Protein AF-S4PVG0-F1 (afdb_monomer_lite)

Organism: NCBI:txid116150

pLDDT: mean 74.53, std 17.68, range [38.84, 94.06]

Sequence (167 aa):
MAAPGSVHYGYYVISFQFVYVGSAPVRNVLIVFSLFSWIGSVVVLITSIILIIALRKEYEKRVVPWLYSFGVFISFRTIAFIFAAIVNDMIFAYNIFMCLCWIVFCVTGMYGWLLVYSLYLELSDLTKLEDLAHLRMGTMASLNASLAGSRPTTPHSTVSTMPASQI

Structure (mmCIF, N/CA/C/O backbone):
data_AF-S4PVG0-F1
#
_entry.id   AF-S4PVG0-F1
#
loop_
_atom_site.group_PDB
_atom_site.id
_atom_site.type_symbol
_atom_site.label_atom_id
_atom_site.label_alt_id
_atom_site.label_comp_id
_atom_site.label_asym_id
_atom_site.label_entity_id
_atom_site.label_seq_id
_atom_site.pdbx_PDB_ins_code
_atom_site.Cartn_x
_atom_site.Cartn_y
_atom_site.Cartn_z
_atom_site.occupancy
_atom_site.B_iso_or_equiv
_atom_site.auth_seq_id
_atom_site.auth_comp_id
_atom_site.auth_asym_id
_atom_site.auth_atom_id
_atom_site.pdbx_PDB_model_num
ATOM 1 N N . MET A 1 1 ? 23.792 3.021 -28.964 1.00 43.97 1 MET A N 1
ATOM 2 C CA . MET A 1 1 ? 23.521 4.174 -29.853 1.00 43.97 1 MET A CA 1
ATOM 3 C C . MET A 1 1 ? 22.252 3.864 -30.634 1.00 43.97 1 MET A C 1
ATOM 5 O O . MET A 1 1 ? 22.226 2.847 -31.315 1.00 43.97 1 MET A O 1
ATOM 9 N N . ALA A 1 2 ? 21.178 4.636 -30.443 1.00 42.62 2 ALA A N 1
ATOM 10 C CA . ALA A 1 2 ? 19.891 4.396 -31.102 1.00 42.62 2 ALA A CA 1
ATOM 11 C C . ALA A 1 2 ? 19.972 4.750 -32.598 1.00 42.62 2 ALA A C 1
ATOM 13 O O . ALA A 1 2 ? 20.517 5.794 -32.953 1.00 42.62 2 ALA A O 1
ATOM 14 N N . ALA A 1 3 ? 19.463 3.869 -33.464 1.00 41.53 3 ALA A N 1
ATOM 15 C CA . ALA A 1 3 ? 19.489 4.052 -34.913 1.00 41.53 3 ALA A CA 1
ATOM 16 C C . ALA A 1 3 ? 18.565 5.209 -35.364 1.00 41.53 3 ALA A C 1
ATOM 18 O O . ALA A 1 3 ? 17.509 5.425 -34.747 1.00 41.53 3 ALA A O 1
ATOM 19 N N . PRO A 1 4 ? 18.926 5.941 -36.438 1.00 42.78 4 PRO A N 1
ATOM 20 C CA . PRO A 1 4 ? 18.139 7.065 -36.933 1.00 42.78 4 PRO A CA 1
ATOM 21 C C . PRO A 1 4 ? 16.801 6.554 -37.484 1.00 42.78 4 PRO A C 1
ATOM 23 O O . PRO A 1 4 ? 16.781 5.615 -38.275 1.00 42.78 4 PRO A O 1
ATOM 26 N N . GLY A 1 5 ? 15.685 7.157 -37.060 1.00 50.25 5 GLY A N 1
ATOM 27 C CA . GLY A 1 5 ? 14.329 6.786 -37.499 1.00 50.25 5 GLY A CA 1
ATOM 28 C C . GLY A 1 5 ? 13.453 6.102 -36.442 1.00 50.25 5 GLY A C 1
ATOM 29 O O . GLY A 1 5 ? 12.292 5.807 -36.716 1.00 50.25 5 GLY A O 1
ATOM 30 N N . SER A 1 6 ? 13.954 5.875 -35.221 1.00 44.03 6 SER A N 1
ATOM 31 C CA . SER A 1 6 ? 13.114 5.376 -34.125 1.00 44.03 6 SER A CA 1
ATOM 32 C C . SER A 1 6 ? 12.245 6.497 -33.531 1.00 44.03 6 SER A C 1
ATOM 34 O O . SER A 1 6 ? 12.733 7.432 -32.894 1.00 44.03 6 SER A O 1
ATOM 36 N N . VAL A 1 7 ? 10.928 6.404 -33.740 1.00 47.41 7 VAL A N 1
ATOM 37 C CA . VAL A 1 7 ? 9.926 7.268 -33.098 1.00 47.41 7 VAL A CA 1
ATOM 38 C C . VAL A 1 7 ? 9.988 7.097 -31.578 1.00 47.41 7 VAL A C 1
ATOM 40 O O . VAL A 1 7 ? 9.614 6.059 -31.032 1.00 47.41 7 VAL A O 1
ATOM 43 N N . HIS A 1 8 ? 10.484 8.125 -30.890 1.00 44.75 8 HIS A N 1
ATOM 44 C CA . HIS A 1 8 ? 10.497 8.194 -29.433 1.00 44.75 8 HIS A CA 1
ATOM 45 C C . HIS A 1 8 ? 9.109 8.615 -28.942 1.00 44.75 8 HIS A C 1
ATOM 47 O O . HIS A 1 8 ? 8.746 9.788 -28.989 1.00 44.75 8 HIS A O 1
ATOM 53 N N . TYR A 1 9 ? 8.316 7.657 -28.467 1.00 44.78 9 TYR A N 1
ATOM 54 C CA . TYR A 1 9 ? 7.053 7.949 -27.789 1.00 44.78 9 TYR A CA 1
ATOM 55 C C . TYR A 1 9 ? 7.338 8.443 -26.362 1.00 44.78 9 TYR A C 1
ATOM 57 O O . TYR A 1 9 ? 7.459 7.652 -25.427 1.00 44.78 9 TYR A O 1
ATOM 65 N N . GLY A 1 10 ? 7.487 9.760 -26.204 1.00 45.09 10 GLY A N 1
ATOM 66 C CA . GLY A 1 10 ? 7.672 10.421 -24.912 1.00 45.09 10 GLY A CA 1
ATOM 67 C C . GLY A 1 10 ? 6.346 10.634 -24.184 1.00 45.09 10 GLY A C 1
ATOM 68 O O . GLY A 1 10 ? 5.748 11.701 -24.286 1.00 45.09 10 GLY A O 1
ATOM 69 N N . TYR A 1 11 ? 5.878 9.631 -23.440 1.00 46.72 11 TYR A N 1
ATOM 70 C CA . TYR A 1 11 ? 4.738 9.792 -22.532 1.00 46.72 11 TYR A CA 1
ATOM 71 C C . TYR A 1 11 ? 5.226 10.280 -21.162 1.00 46.72 11 TYR A C 1
ATOM 73 O O . TYR A 1 11 ? 5.537 9.486 -20.281 1.00 46.72 11 TYR A O 1
ATOM 81 N N . TYR A 1 12 ? 5.303 11.600 -20.983 1.00 46.00 12 TYR A N 1
ATOM 82 C CA . TYR A 1 12 ? 5.743 12.243 -19.738 1.00 46.00 12 TYR A CA 1
ATOM 83 C C . TYR A 1 12 ? 4.572 12.542 -18.793 1.00 46.00 12 TYR A C 1
ATOM 85 O O . TYR A 1 12 ? 4.277 13.701 -18.509 1.00 46.00 12 TYR A O 1
ATOM 93 N N . VAL A 1 13 ? 3.892 11.509 -18.285 1.00 44.34 13 VAL A N 1
ATOM 94 C CA . VAL A 1 13 ? 2.855 11.694 -17.253 1.00 44.34 13 VAL A CA 1
ATOM 95 C C . VAL A 1 13 ? 3.214 10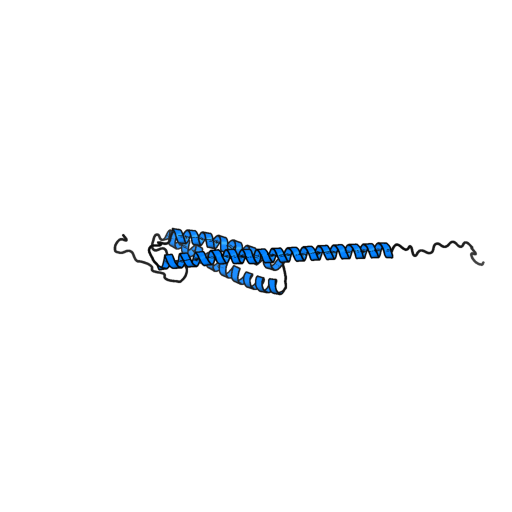.924 -15.978 1.00 44.34 13 VAL A C 1
ATOM 97 O O . VAL A 1 13 ? 2.933 9.740 -15.852 1.00 44.34 13 VAL A O 1
ATOM 100 N N . ILE A 1 14 ? 3.872 11.642 -15.056 1.00 47.31 14 ILE A N 1
ATOM 101 C CA . ILE A 1 14 ? 3.872 11.573 -13.570 1.00 47.31 14 ILE A CA 1
ATOM 102 C C . ILE A 1 14 ? 3.644 10.199 -12.891 1.00 47.31 14 ILE A C 1
ATOM 104 O O . ILE A 1 14 ? 3.007 10.104 -11.843 1.00 47.31 14 ILE A O 1
ATOM 108 N N . SER A 1 15 ? 4.177 9.103 -13.416 1.00 51.62 15 SER A N 1
ATOM 109 C CA . SER A 1 15 ? 4.246 7.849 -12.664 1.00 51.62 15 SER A CA 1
ATOM 110 C C . SER A 1 15 ? 5.502 7.109 -13.064 1.00 51.62 15 SER A C 1
ATOM 112 O O . SER A 1 15 ? 5.723 6.913 -14.243 1.00 51.62 15 SER A O 1
ATOM 114 N N . PHE A 1 16 ? 6.320 6.664 -12.112 1.00 51.72 16 PHE A N 1
ATOM 115 C CA . PHE A 1 16 ? 7.577 5.957 -12.412 1.00 51.72 16 PHE A CA 1
A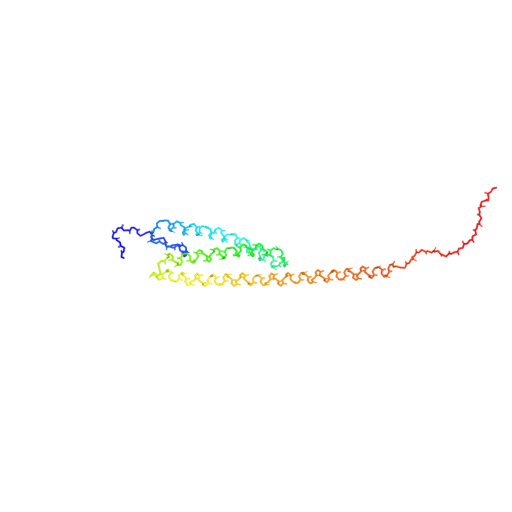TOM 116 C C . PHE A 1 16 ? 7.368 4.594 -13.090 1.00 51.72 16 PHE A C 1
ATOM 118 O O . PHE A 1 16 ? 8.287 4.030 -13.675 1.00 51.72 16 PHE A O 1
ATOM 125 N N . GLN A 1 17 ? 6.135 4.080 -13.045 1.00 51.44 17 GLN A N 1
ATOM 126 C CA . GLN A 1 17 ? 5.711 2.929 -13.846 1.00 51.44 17 GLN A CA 1
ATOM 127 C C . GLN A 1 17 ? 5.504 3.275 -15.330 1.00 51.44 17 GLN A C 1
ATOM 129 O O . GLN A 1 17 ? 5.372 2.381 -16.151 1.00 51.44 17 GLN A O 1
ATOM 134 N N . PHE A 1 18 ? 5.508 4.555 -15.688 1.00 53.28 18 PHE A N 1
ATOM 135 C CA . PHE A 1 18 ? 5.672 5.056 -17.044 1.00 53.28 18 PHE A CA 1
ATOM 136 C C . PHE A 1 18 ? 7.099 5.624 -17.106 1.00 53.28 18 PHE A C 1
ATOM 138 O O . PHE A 1 18 ? 7.391 6.661 -16.526 1.00 53.28 18 PHE A O 1
ATOM 145 N N . VAL A 1 19 ? 8.076 4.920 -17.676 1.00 54.28 19 VAL A N 1
ATOM 146 C CA . VAL A 1 19 ? 8.452 5.092 -19.086 1.00 54.28 19 VAL A CA 1
ATOM 147 C C . VAL A 1 19 ? 9.529 4.060 -19.442 1.00 54.28 19 VAL A C 1
ATOM 149 O O . VAL A 1 19 ? 10.620 4.103 -18.886 1.00 54.28 19 VAL A O 1
ATOM 152 N N . TYR A 1 20 ? 9.277 3.243 -20.471 1.00 55.50 20 TYR A N 1
ATOM 153 C CA . TYR A 1 20 ? 10.314 2.471 -21.167 1.00 55.50 20 TYR A CA 1
ATOM 154 C C . TYR A 1 20 ? 10.286 2.769 -22.675 1.00 55.50 20 TYR A C 1
ATOM 156 O O . TYR A 1 20 ? 9.301 2.479 -23.363 1.00 55.50 20 TYR A O 1
ATOM 164 N N . VAL A 1 21 ? 11.380 3.342 -23.191 1.00 53.09 21 VAL A N 1
ATOM 165 C CA . VAL A 1 21 ? 11.601 3.684 -24.613 1.00 53.09 21 VAL A CA 1
ATOM 166 C C . VAL A 1 21 ? 12.323 2.520 -25.305 1.00 53.09 21 VAL A C 1
ATOM 168 O O . VAL A 1 21 ? 13.419 2.654 -25.835 1.00 53.09 21 VAL A O 1
ATOM 171 N N . GLY A 1 22 ? 11.737 1.328 -25.225 1.00 61.25 22 GLY A N 1
ATOM 172 C CA . GLY A 1 22 ? 12.303 0.124 -25.831 1.00 61.25 22 GLY A CA 1
ATOM 173 C C . GLY A 1 22 ? 11.228 -0.791 -26.403 1.00 61.25 22 GLY A C 1
ATOM 174 O O . GLY A 1 22 ? 10.278 -0.335 -27.044 1.00 61.25 22 GLY A O 1
ATOM 175 N N . SER A 1 23 ? 11.376 -2.098 -26.193 1.00 70.50 23 SER A N 1
ATOM 176 C CA . SER A 1 23 ? 10.459 -3.117 -26.708 1.00 70.50 23 SER A CA 1
ATOM 177 C C . SER A 1 23 ? 9.000 -2.919 -26.240 1.00 70.50 23 SER A C 1
ATOM 179 O O . SER A 1 23 ? 8.700 -2.695 -25.065 1.00 70.50 23 SER A O 1
ATOM 181 N N . ALA A 1 24 ? 8.066 -3.035 -27.192 1.00 74.94 24 ALA A N 1
ATOM 182 C CA . ALA A 1 24 ? 6.622 -2.959 -26.961 1.00 74.94 24 ALA A CA 1
ATOM 183 C C . ALA A 1 24 ? 6.074 -3.901 -25.860 1.00 74.94 24 ALA A C 1
ATOM 185 O O . ALA A 1 24 ? 5.239 -3.436 -25.082 1.00 74.94 24 ALA A O 1
ATOM 186 N N . PRO A 1 25 ? 6.510 -5.176 -25.728 1.00 79.31 25 PRO A N 1
ATOM 187 C CA . PRO A 1 25 ? 5.981 -6.058 -24.684 1.00 79.31 25 PRO A CA 1
ATOM 188 C C . PRO A 1 25 ? 6.276 -5.549 -23.270 1.00 79.31 25 PRO A C 1
ATOM 190 O O . PRO A 1 25 ? 5.398 -5.577 -22.413 1.00 79.31 25 PRO A O 1
ATOM 193 N N . VAL A 1 26 ? 7.475 -5.018 -23.035 1.00 77.56 26 VAL A N 1
ATOM 194 C CA . VAL A 1 26 ? 7.885 -4.522 -21.717 1.00 77.56 26 VAL A CA 1
ATOM 195 C C . VAL A 1 26 ? 7.073 -3.286 -21.321 1.00 77.56 26 VAL A C 1
ATOM 197 O O . VAL A 1 26 ? 6.588 -3.190 -20.194 1.00 77.56 26 VAL A O 1
ATOM 200 N N . ARG A 1 27 ? 6.823 -2.384 -22.278 1.00 75.56 27 ARG A N 1
ATOM 201 C CA . ARG A 1 27 ? 5.949 -1.221 -22.073 1.00 75.56 27 ARG A CA 1
ATOM 202 C C . ARG A 1 27 ? 4.513 -1.623 -21.722 1.00 75.56 27 ARG A C 1
ATOM 204 O O . ARG A 1 27 ? 3.920 -1.022 -20.831 1.00 75.56 27 ARG A O 1
ATOM 211 N N . ASN A 1 28 ? 3.955 -2.638 -22.379 1.00 81.12 28 ASN A N 1
ATOM 212 C CA . ASN A 1 28 ? 2.596 -3.098 -22.084 1.00 81.12 28 ASN A CA 1
ATOM 213 C C . ASN A 1 28 ? 2.485 -3.682 -20.665 1.00 81.12 28 ASN A C 1
ATOM 215 O O . ASN A 1 28 ? 1.493 -3.438 -19.984 1.00 81.12 28 ASN A O 1
ATOM 219 N N . VAL A 1 29 ? 3.516 -4.386 -20.188 1.00 82.94 29 VAL A N 1
ATOM 220 C CA . VAL A 1 29 ? 3.568 -4.911 -18.812 1.00 82.94 29 VAL A CA 1
ATOM 221 C C . VAL A 1 29 ? 3.612 -3.779 -17.780 1.00 82.94 29 VAL A C 1
ATOM 223 O O . VAL A 1 29 ? 2.871 -3.810 -16.800 1.00 82.94 29 VAL A O 1
ATOM 226 N N . LEU A 1 30 ? 4.415 -2.742 -18.026 1.00 80.69 30 LEU A N 1
ATOM 227 C CA . LEU A 1 30 ? 4.478 -1.535 -17.192 1.00 80.69 30 LEU A CA 1
ATOM 228 C C . LEU A 1 30 ? 3.115 -0.822 -17.088 1.00 80.69 30 LEU A C 1
ATOM 230 O O . LEU A 1 30 ? 2.688 -0.447 -15.995 1.00 80.69 30 LEU A O 1
ATOM 234 N N . ILE A 1 31 ? 2.390 -0.703 -18.208 1.00 79.31 31 ILE A N 1
ATOM 235 C CA . ILE A 1 31 ? 1.033 -0.131 -18.236 1.00 79.31 31 ILE A CA 1
ATOM 236 C C . ILE A 1 31 ? 0.067 -0.979 -17.401 1.00 79.31 31 ILE A C 1
ATOM 238 O O . ILE A 1 31 ? -0.712 -0.437 -16.619 1.00 79.31 31 ILE A O 1
ATOM 242 N N . VAL A 1 32 ? 0.135 -2.307 -17.521 1.00 84.12 32 VAL A N 1
ATOM 243 C CA . VAL A 1 32 ? -0.703 -3.225 -16.736 1.00 84.12 32 VAL A CA 1
ATOM 244 C C . VAL A 1 32 ? -0.422 -3.082 -15.239 1.00 84.12 32 VAL A C 1
ATOM 246 O O . VAL A 1 32 ? -1.364 -2.952 -14.456 1.00 84.12 32 VAL A O 1
ATOM 249 N N . PHE A 1 33 ? 0.848 -3.020 -14.825 1.00 85.25 33 PHE A N 1
ATOM 250 C CA . PHE A 1 33 ? 1.196 -2.756 -13.426 1.00 85.25 33 PHE A CA 1
ATOM 251 C C . PHE A 1 33 ? 0.648 -1.415 -12.930 1.00 85.25 33 PHE A C 1
ATOM 253 O O . PHE A 1 33 ? 0.174 -1.333 -11.790 1.00 85.25 33 PHE A O 1
ATOM 260 N N . SER A 1 34 ? 0.638 -0.392 -13.788 1.00 82.69 34 SER A N 1
ATOM 261 C CA . SER A 1 34 ? 0.105 0.926 -13.443 1.00 82.69 34 SER A CA 1
ATOM 262 C C . SER A 1 34 ? -1.409 0.893 -13.245 1.00 82.69 34 SER A C 1
ATOM 264 O O . SER A 1 34 ? -1.907 1.432 -12.255 1.00 82.69 34 SER A O 1
ATOM 266 N N . LEU A 1 35 ? -2.135 0.181 -14.110 1.00 85.75 35 LEU A N 1
ATOM 267 C CA . LEU A 1 35 ? -3.580 -0.014 -13.979 1.00 85.75 35 LEU A CA 1
ATOM 268 C C . LEU A 1 35 ? -3.938 -0.751 -12.683 1.00 85.75 35 LEU A C 1
ATOM 270 O O . LEU A 1 35 ? -4.792 -0.287 -11.929 1.00 85.75 35 LEU A O 1
ATOM 274 N N . PHE A 1 36 ? -3.244 -1.847 -12.367 1.00 87.38 36 PHE A N 1
ATOM 275 C CA . PHE A 1 36 ? -3.454 -2.562 -11.104 1.00 87.38 36 PHE A CA 1
ATOM 276 C C . PHE A 1 36 ? -3.085 -1.712 -9.883 1.00 87.38 36 PHE A C 1
ATOM 278 O O . PHE A 1 36 ? -3.796 -1.737 -8.880 1.00 87.38 36 PHE A O 1
ATOM 285 N N . SER A 1 37 ? -2.021 -0.909 -9.973 1.00 87.25 37 SER A N 1
ATOM 286 C CA . SER A 1 37 ? -1.636 0.028 -8.910 1.00 87.25 37 SER A CA 1
ATOM 287 C C . SER A 1 37 ? -2.693 1.114 -8.688 1.00 87.25 37 SER A C 1
ATOM 289 O O . SER A 1 37 ? -2.906 1.541 -7.555 1.00 87.25 37 SER A O 1
ATOM 291 N N . TRP A 1 38 ? -3.360 1.567 -9.748 1.00 87.56 38 TRP A N 1
ATOM 292 C CA . TRP A 1 38 ? -4.443 2.543 -9.654 1.00 87.56 38 TRP A CA 1
ATOM 293 C C . TRP A 1 38 ? -5.708 1.933 -9.040 1.00 87.56 38 TRP A C 1
ATOM 295 O O . TRP A 1 38 ? -6.293 2.506 -8.128 1.00 87.56 38 TRP A O 1
ATOM 305 N N . ILE A 1 39 ? -6.097 0.727 -9.457 1.00 90.19 39 ILE A N 1
ATOM 306 C CA . ILE A 1 39 ? -7.239 0.022 -8.851 1.00 90.19 39 ILE A CA 1
ATOM 307 C C . ILE A 1 39 ? -6.964 -0.250 -7.365 1.00 90.19 39 ILE A C 1
ATOM 309 O O . ILE A 1 39 ? -7.806 0.019 -6.508 1.00 90.19 39 ILE A O 1
ATOM 313 N N . GLY A 1 40 ? -5.761 -0.730 -7.043 1.00 89.69 40 GLY A N 1
ATOM 314 C CA . GLY A 1 40 ? -5.342 -0.975 -5.667 1.00 89.69 40 GLY A CA 1
ATOM 315 C C . GLY A 1 40 ? -5.341 0.291 -4.806 1.00 89.69 40 GLY A C 1
ATOM 316 O O . GLY A 1 40 ? -5.731 0.226 -3.642 1.00 89.69 40 GLY A O 1
ATOM 317 N N . SER A 1 41 ? -4.986 1.454 -5.366 1.00 88.50 41 SER A N 1
ATOM 318 C CA . SER A 1 41 ? -5.007 2.713 -4.613 1.00 88.50 41 SER A CA 1
ATOM 319 C C . SER A 1 41 ? -6.428 3.168 -4.277 1.00 88.50 41 SER A C 1
ATOM 321 O O . SER A 1 41 ? -6.649 3.669 -3.177 1.00 88.50 41 SER A O 1
ATOM 323 N N . VAL A 1 42 ? -7.404 2.935 -5.162 1.00 92.44 42 VAL A N 1
ATOM 324 C CA . VAL A 1 42 ? -8.825 3.200 -4.878 1.00 92.44 42 VAL A CA 1
ATOM 325 C C . VAL A 1 42 ? -9.321 2.316 -3.733 1.00 92.44 42 VAL A C 1
ATOM 327 O O . VAL A 1 42 ? -9.963 2.814 -2.808 1.00 92.44 42 VAL A O 1
ATOM 330 N N . VAL A 1 43 ? -8.982 1.022 -3.745 1.00 93.12 43 VAL A N 1
ATOM 331 C CA . VAL A 1 43 ? -9.338 0.097 -2.655 1.00 93.12 43 VAL A CA 1
ATOM 332 C C . VAL A 1 43 ? -8.737 0.565 -1.329 1.00 93.12 43 VAL A C 1
ATOM 334 O O . VAL A 1 43 ? -9.454 0.669 -0.334 1.00 93.12 43 VAL A O 1
ATOM 337 N N . VAL A 1 44 ? -7.446 0.909 -1.325 1.00 93.38 44 VAL A N 1
ATOM 338 C CA . VAL A 1 44 ? -6.747 1.427 -0.142 1.00 93.38 44 VAL A CA 1
ATOM 339 C C . VAL A 1 44 ? -7.356 2.737 0.355 1.00 93.38 44 VAL A C 1
ATOM 341 O O . VAL A 1 44 ? -7.450 2.951 1.561 1.00 93.38 44 VAL A O 1
ATOM 344 N N . LEU A 1 45 ? -7.804 3.619 -0.538 1.00 93.19 45 LEU A N 1
ATOM 345 C CA . LEU A 1 45 ? -8.452 4.873 -0.158 1.00 93.19 45 LEU A CA 1
ATOM 346 C C . LEU A 1 45 ? -9.757 4.599 0.597 1.00 93.19 45 LEU A C 1
ATOM 348 O O . LEU A 1 45 ? -9.969 5.147 1.680 1.00 93.19 45 LEU A O 1
ATOM 352 N N . ILE A 1 46 ? -10.599 3.705 0.073 1.00 93.81 46 ILE A N 1
ATOM 353 C CA . ILE A 1 46 ? -11.864 3.324 0.715 1.00 93.81 46 ILE A CA 1
ATOM 354 C C . ILE A 1 46 ? -11.599 2.706 2.090 1.00 93.81 46 ILE A C 1
ATOM 356 O O . ILE A 1 46 ? -12.202 3.121 3.082 1.00 93.81 46 ILE A O 1
ATOM 360 N N . THR A 1 47 ? -10.669 1.751 2.183 1.00 92.25 47 THR A N 1
ATOM 361 C CA . THR A 1 47 ? -10.348 1.126 3.471 1.00 92.25 47 THR A CA 1
ATOM 362 C C . THR A 1 47 ? -9.710 2.117 4.442 1.00 92.25 47 THR A C 1
ATOM 364 O O . THR A 1 47 ? -9.907 1.979 5.646 1.00 92.25 47 THR A O 1
ATOM 367 N N . SER A 1 48 ? -9.003 3.147 3.962 1.00 90.75 48 SER A N 1
ATOM 368 C CA . SER A 1 48 ? -8.412 4.191 4.817 1.00 90.75 48 SER A CA 1
ATOM 369 C C . SER A 1 48 ? -9.480 5.071 5.468 1.00 90.75 48 SER A C 1
ATOM 371 O O . SER A 1 48 ? -9.353 5.436 6.634 1.00 90.75 48 SER A O 1
ATOM 373 N N . ILE A 1 49 ? -10.578 5.362 4.765 1.00 91.69 49 ILE A N 1
ATOM 374 C CA . ILE A 1 49 ? -11.728 6.061 5.361 1.00 91.69 49 ILE A CA 1
ATOM 375 C C . ILE A 1 49 ? -12.348 5.199 6.470 1.00 91.69 49 ILE A C 1
ATOM 377 O O . ILE A 1 49 ? -12.642 5.699 7.558 1.00 91.69 49 ILE A O 1
ATOM 381 N N . ILE A 1 50 ? -12.506 3.893 6.220 1.00 89.81 50 ILE A N 1
ATOM 382 C CA . ILE A 1 50 ? -13.019 2.942 7.219 1.00 89.81 50 ILE A CA 1
ATOM 383 C C . ILE A 1 50 ? -12.091 2.892 8.437 1.00 89.81 50 ILE A C 1
ATOM 385 O O . ILE A 1 50 ? -12.587 2.925 9.561 1.00 89.81 50 ILE A O 1
ATOM 389 N N . LEU A 1 51 ? -10.771 2.880 8.221 1.00 90.62 51 LEU A N 1
ATOM 390 C CA . LEU A 1 51 ? -9.761 2.898 9.276 1.00 90.62 51 LEU A CA 1
ATOM 391 C C . LEU A 1 51 ? -9.919 4.125 10.184 1.00 90.62 51 LEU A C 1
ATOM 393 O O . LEU A 1 51 ? -9.999 3.974 11.397 1.00 90.62 51 LEU A O 1
ATOM 397 N N . ILE A 1 52 ? -10.036 5.331 9.619 1.00 90.00 52 ILE A N 1
ATOM 398 C CA . ILE A 1 52 ? -10.194 6.570 10.406 1.00 90.00 52 ILE A CA 1
ATOM 399 C C . ILE A 1 52 ? -11.457 6.515 11.279 1.00 90.00 52 ILE A C 1
ATOM 401 O O . ILE A 1 52 ? -11.442 6.917 12.444 1.00 90.00 52 ILE A O 1
ATOM 405 N N . ILE A 1 53 ? -12.561 5.997 10.733 1.00 88.06 53 ILE A N 1
ATOM 406 C CA . ILE A 1 53 ? -13.814 5.830 11.481 1.00 88.06 53 ILE A CA 1
ATOM 407 C C . ILE A 1 53 ? -13.662 4.754 12.565 1.00 88.06 53 ILE A C 1
ATOM 409 O O . ILE A 1 53 ? -14.210 4.915 13.656 1.00 88.06 53 ILE A O 1
ATOM 413 N N . ALA A 1 54 ? -12.939 3.670 12.272 1.00 86.19 54 ALA A N 1
ATOM 414 C CA . ALA A 1 54 ? -12.679 2.580 13.204 1.00 86.19 54 ALA A CA 1
ATOM 415 C C . ALA A 1 54 ? -11.833 3.046 14.392 1.00 86.19 54 ALA A C 1
ATOM 417 O O . ALA A 1 54 ? -12.227 2.779 15.520 1.00 86.19 54 ALA A O 1
ATOM 418 N N . LEU A 1 55 ? -10.756 3.805 14.152 1.00 85.44 55 LEU A N 1
ATOM 419 C CA . LEU A 1 55 ? -9.927 4.377 15.219 1.00 85.44 55 LEU A CA 1
ATOM 420 C C . LEU A 1 55 ? -10.724 5.350 16.089 1.00 85.44 55 LEU A C 1
ATOM 422 O O . LEU A 1 55 ? -10.623 5.294 17.305 1.00 85.44 55 LEU A O 1
ATOM 426 N N . ARG A 1 56 ? -11.571 6.203 15.494 1.00 85.50 56 ARG A N 1
ATOM 427 C CA . ARG A 1 56 ? -12.402 7.148 16.264 1.00 85.50 56 ARG A CA 1
ATOM 428 C C . ARG A 1 56 ? -13.357 6.447 17.237 1.00 85.50 56 ARG A C 1
ATOM 430 O O . ARG A 1 56 ? -13.722 7.028 18.250 1.00 85.50 56 ARG A O 1
ATOM 437 N N . LYS A 1 57 ? -13.833 5.255 16.881 1.00 81.50 57 LYS A N 1
ATOM 438 C CA . LYS A 1 57 ? -14.812 4.491 17.667 1.00 81.50 57 LYS A CA 1
ATOM 439 C C . LYS A 1 57 ? -14.195 3.275 18.368 1.00 81.50 57 LYS A C 1
ATOM 441 O O . LYS A 1 57 ? -14.949 2.439 18.849 1.00 81.50 57 LYS A O 1
ATOM 446 N N . GLU A 1 58 ? -12.866 3.162 18.345 1.00 79.38 58 GLU A N 1
ATOM 447 C CA . GLU A 1 58 ? -12.080 2.075 18.948 1.00 79.38 58 GLU A CA 1
ATOM 448 C C . GLU A 1 58 ? -12.544 0.660 18.534 1.00 79.38 58 GLU A C 1
ATOM 450 O O . GLU A 1 58 ? -12.436 -0.312 19.276 1.00 79.38 58 GLU A O 1
ATOM 455 N N . TYR A 1 59 ? -13.055 0.507 17.305 1.00 80.00 59 TYR A N 1
ATOM 456 C CA . TYR A 1 59 ? -13.533 -0.786 16.803 1.00 80.00 59 TYR A CA 1
ATOM 457 C C . TYR A 1 59 ? -12.400 -1.623 16.196 1.00 80.00 59 TYR A C 1
ATOM 459 O O . TYR A 1 59 ? -12.161 -1.559 14.986 1.00 80.00 59 TYR A O 1
ATOM 467 N N . GLU A 1 60 ? -11.787 -2.487 17.009 1.00 78.62 60 GLU A N 1
ATOM 468 C CA . GLU A 1 60 ? -10.686 -3.394 16.630 1.00 78.62 60 GLU A CA 1
ATOM 469 C C . GLU A 1 60 ? -10.958 -4.149 15.313 1.00 78.62 60 GLU A C 1
ATOM 471 O O . GLU A 1 60 ? -10.195 -4.065 14.348 1.00 78.62 60 GLU A O 1
ATOM 476 N N . LYS A 1 61 ? -12.113 -4.821 15.206 1.00 80.69 61 LYS A N 1
ATOM 477 C CA . LYS A 1 61 ? -12.440 -5.681 14.050 1.00 80.69 61 LYS A CA 1
ATOM 478 C C . LYS A 1 61 ? -12.502 -4.936 12.713 1.00 80.69 61 LYS A C 1
ATOM 480 O O . LYS A 1 61 ? -12.359 -5.554 11.660 1.00 80.69 61 LYS A O 1
ATOM 485 N N . ARG A 1 62 ? -12.731 -3.617 12.724 1.00 83.75 62 ARG A N 1
ATOM 486 C CA . ARG A 1 62 ? -12.836 -2.804 11.499 1.00 83.75 62 ARG A CA 1
ATOM 487 C C . ARG A 1 62 ? -11.485 -2.301 10.984 1.00 83.75 62 ARG A C 1
ATOM 489 O O . ARG A 1 62 ? -11.442 -1.776 9.876 1.00 83.75 62 ARG A O 1
ATOM 496 N N . VAL A 1 63 ? -10.404 -2.499 11.738 1.00 87.44 63 VAL A N 1
ATOM 497 C CA . VAL A 1 63 ? -9.028 -2.170 11.324 1.00 87.44 63 VAL A CA 1
ATOM 498 C C . VAL A 1 63 ? -8.457 -3.242 10.383 1.00 87.44 63 VAL A C 1
ATOM 500 O O . VAL A 1 63 ? -7.723 -2.931 9.444 1.00 87.44 63 VAL A O 1
ATOM 503 N N . VAL A 1 64 ? -8.867 -4.500 10.566 1.00 88.19 64 VAL A N 1
ATOM 504 C CA . VAL A 1 64 ? -8.364 -5.678 9.835 1.00 88.19 64 VAL A CA 1
ATOM 505 C C . VAL A 1 64 ? -8.436 -5.551 8.299 1.00 88.19 64 VAL A C 1
ATOM 507 O O . VAL A 1 64 ? -7.435 -5.841 7.638 1.00 88.19 64 VAL A O 1
ATOM 510 N N . PRO A 1 65 ? -9.543 -5.081 7.681 1.00 89.44 65 PRO A N 1
ATOM 511 C CA . PRO A 1 65 ? -9.621 -4.951 6.222 1.00 89.44 65 PRO A CA 1
ATOM 512 C C . PRO A 1 65 ? -8.591 -3.975 5.642 1.00 89.44 65 PRO A C 1
ATOM 514 O O . PRO A 1 65 ? -8.065 -4.203 4.549 1.00 89.44 65 PRO A O 1
ATOM 517 N N . TRP A 1 66 ? -8.273 -2.896 6.365 1.00 93.00 66 TRP A N 1
ATOM 518 C CA . TRP A 1 66 ? -7.229 -1.960 5.949 1.00 93.00 66 TRP A CA 1
ATOM 519 C C . TRP A 1 66 ? -5.853 -2.619 6.001 1.00 93.00 66 TRP A C 1
ATOM 521 O O . TRP A 1 66 ? -5.078 -2.498 5.058 1.00 93.00 66 TRP A O 1
ATOM 531 N N . LEU A 1 67 ? -5.584 -3.390 7.054 1.00 91.50 67 LEU A N 1
ATOM 532 C CA . LEU A 1 67 ? -4.299 -4.047 7.257 1.00 91.50 67 LEU A CA 1
ATOM 533 C C . LEU A 1 67 ? -3.960 -5.028 6.122 1.00 91.50 67 LEU A C 1
ATOM 535 O O . LEU A 1 67 ? -2.860 -4.980 5.569 1.00 91.50 67 LEU A O 1
ATOM 539 N N . TYR A 1 68 ? -4.922 -5.869 5.727 1.00 91.56 68 TYR A N 1
ATOM 540 C CA . TYR A 1 68 ? -4.745 -6.797 4.608 1.00 91.56 68 TYR A CA 1
ATOM 541 C C . TYR A 1 68 ? -4.666 -6.078 3.260 1.00 91.56 68 TYR A C 1
ATOM 543 O O . TYR A 1 68 ? -3.778 -6.375 2.461 1.00 91.56 68 TYR A O 1
ATOM 551 N N . SER A 1 69 ? -5.564 -5.121 2.997 1.00 92.31 69 SER A N 1
ATOM 552 C CA . SER A 1 69 ? -5.577 -4.409 1.710 1.00 92.31 69 SER A CA 1
ATOM 553 C C . SER A 1 69 ? -4.309 -3.586 1.495 1.00 92.31 69 SER A C 1
ATOM 555 O O . SER A 1 69 ? -3.691 -3.691 0.436 1.00 92.31 69 SER A O 1
ATOM 557 N N . PHE A 1 70 ? -3.875 -2.825 2.502 1.00 92.25 70 PHE A N 1
ATOM 558 C CA . PHE A 1 70 ? -2.654 -2.029 2.429 1.00 92.25 70 PHE A CA 1
ATOM 559 C C . PHE A 1 70 ? -1.403 -2.910 2.378 1.00 9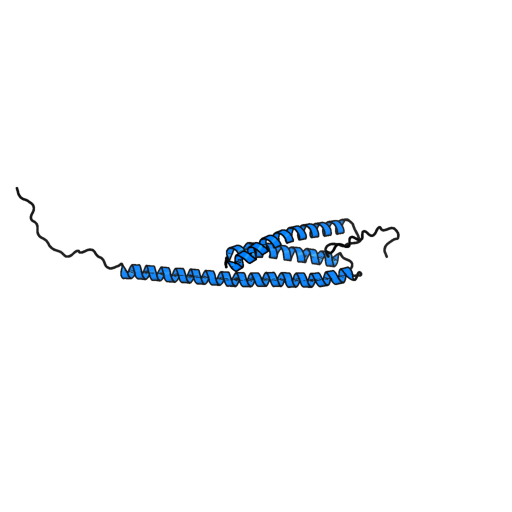2.25 70 PHE A C 1
ATOM 561 O O . PHE A 1 70 ? -0.493 -2.611 1.611 1.00 92.25 70 PHE A O 1
ATOM 568 N N . GLY A 1 71 ? -1.376 -4.020 3.125 1.00 91.38 71 GLY A N 1
ATOM 569 C CA . GLY A 1 71 ? -0.274 -4.987 3.105 1.00 91.38 71 GLY A CA 1
ATOM 570 C C . GLY A 1 71 ? -0.068 -5.615 1.722 1.00 91.38 71 GLY A C 1
ATOM 571 O O . GLY A 1 71 ? 1.025 -5.559 1.165 1.00 91.38 71 GLY A O 1
ATOM 572 N N . VAL A 1 72 ? -1.134 -6.139 1.110 1.00 93.31 72 VAL A N 1
ATOM 573 C CA . VAL A 1 72 ? -1.064 -6.694 -0.255 1.00 93.31 72 VAL A CA 1
ATOM 574 C C . VAL A 1 72 ? -0.694 -5.609 -1.267 1.00 93.31 72 VAL A C 1
ATOM 576 O O . VAL A 1 72 ? 0.135 -5.838 -2.150 1.00 93.31 72 VAL A O 1
ATOM 579 N N . PHE A 1 73 ? -1.269 -4.412 -1.124 1.00 93.25 73 PHE A N 1
ATOM 580 C CA . PHE A 1 73 ? -0.990 -3.291 -2.012 1.00 93.25 73 PHE A CA 1
ATOM 581 C C . PHE A 1 73 ? 0.477 -2.860 -1.959 1.00 93.25 73 PHE A C 1
ATOM 583 O O . PHE A 1 73 ? 1.095 -2.725 -3.014 1.00 93.25 73 PHE A O 1
ATOM 590 N N . ILE A 1 74 ? 1.055 -2.674 -0.766 1.00 92.25 74 ILE A N 1
ATOM 591 C CA . ILE A 1 74 ? 2.449 -2.244 -0.623 1.00 92.25 74 ILE A CA 1
ATOM 592 C C . ILE A 1 74 ? 3.414 -3.326 -1.118 1.00 92.25 74 ILE A C 1
ATOM 594 O O . ILE A 1 74 ? 4.371 -2.997 -1.811 1.00 92.25 74 ILE A O 1
ATOM 598 N N . SER A 1 75 ? 3.135 -4.615 -0.882 1.00 91.75 75 SER A N 1
ATOM 599 C CA . SER A 1 75 ? 3.946 -5.714 -1.425 1.00 91.75 75 SER A CA 1
ATOM 600 C C . SER A 1 75 ? 3.934 -5.739 -2.954 1.00 91.75 75 SER A C 1
ATOM 602 O O . SER A 1 75 ? 4.995 -5.766 -3.579 1.00 91.75 75 SER A O 1
ATOM 604 N N . PHE A 1 76 ? 2.748 -5.666 -3.570 1.00 91.50 76 PHE A N 1
ATOM 605 C CA . PHE A 1 76 ? 2.616 -5.567 -5.025 1.00 91.50 76 PHE A CA 1
ATOM 606 C C . PHE A 1 76 ? 3.344 -4.330 -5.568 1.00 91.50 76 PHE A C 1
ATOM 608 O O . PHE A 1 76 ? 4.070 -4.412 -6.560 1.00 91.50 76 PHE A O 1
ATOM 615 N N . ARG A 1 77 ? 3.203 -3.190 -4.883 1.00 88.31 77 ARG A N 1
ATOM 616 C CA . ARG A 1 77 ? 3.845 -1.930 -5.257 1.00 88.31 77 ARG A CA 1
ATOM 617 C C . ARG A 1 77 ? 5.364 -2.032 -5.251 1.00 88.31 77 ARG A C 1
ATOM 619 O O . ARG A 1 77 ? 5.989 -1.545 -6.187 1.00 88.31 77 ARG A O 1
ATOM 626 N N . THR A 1 78 ? 5.941 -2.671 -4.237 1.00 88.50 78 THR A N 1
ATOM 627 C CA . THR A 1 78 ? 7.388 -2.882 -4.124 1.00 88.50 78 THR A CA 1
ATOM 628 C C . THR A 1 78 ? 7.906 -3.761 -5.260 1.00 88.50 78 THR A C 1
ATOM 630 O O . THR A 1 78 ? 8.921 -3.433 -5.868 1.00 88.50 78 THR A O 1
ATOM 633 N N . ILE A 1 79 ? 7.184 -4.827 -5.620 1.00 90.38 79 ILE A N 1
ATOM 634 C CA . ILE A 1 79 ? 7.552 -5.696 -6.752 1.00 90.38 79 ILE A CA 1
ATOM 635 C C . ILE A 1 79 ? 7.504 -4.915 -8.073 1.00 90.38 79 ILE A C 1
ATOM 637 O O . ILE A 1 79 ? 8.464 -4.943 -8.844 1.00 90.38 79 ILE A O 1
ATOM 641 N N . ALA A 1 80 ? 6.417 -4.176 -8.319 1.00 87.19 80 ALA A N 1
ATOM 642 C CA . ALA A 1 80 ? 6.274 -3.345 -9.513 1.00 87.19 80 ALA A CA 1
ATOM 643 C C . ALA A 1 80 ? 7.352 -2.248 -9.585 1.00 87.19 80 ALA A C 1
ATOM 645 O O . ALA A 1 80 ? 7.860 -1.945 -10.663 1.00 87.19 80 ALA A O 1
ATOM 646 N N . PHE A 1 81 ? 7.731 -1.678 -8.438 1.00 86.94 81 PHE A N 1
ATOM 647 C CA . PHE A 1 81 ? 8.809 -0.701 -8.332 1.00 86.94 81 PHE A CA 1
ATOM 648 C C . PHE A 1 81 ? 10.175 -1.302 -8.684 1.00 86.94 81 PHE A C 1
ATOM 650 O O . PHE A 1 81 ? 10.886 -0.713 -9.492 1.00 86.94 81 PHE A O 1
ATOM 657 N N . ILE A 1 82 ? 10.522 -2.479 -8.147 1.00 87.38 82 ILE A N 1
ATOM 658 C CA . ILE A 1 82 ? 11.783 -3.170 -8.474 1.00 87.38 82 ILE A CA 1
ATOM 659 C C . ILE A 1 82 ? 11.851 -3.464 -9.974 1.00 87.38 82 ILE A C 1
ATOM 661 O O . ILE A 1 82 ? 12.862 -3.186 -10.616 1.00 87.38 82 ILE A O 1
ATOM 665 N N . PHE A 1 83 ? 10.762 -3.974 -10.553 1.00 85.94 83 PHE A N 1
ATOM 666 C CA . PHE A 1 83 ? 10.694 -4.236 -11.988 1.00 85.94 83 PHE A CA 1
ATOM 667 C C . PHE A 1 83 ? 10.894 -2.957 -12.815 1.00 85.94 83 PHE A C 1
ATOM 669 O O . PHE A 1 83 ? 11.709 -2.941 -13.736 1.00 85.94 83 PHE A O 1
ATOM 676 N N . ALA A 1 84 ? 10.210 -1.866 -12.457 1.00 81.38 84 ALA A N 1
ATOM 677 C CA . ALA A 1 84 ? 10.370 -0.577 -13.126 1.00 81.38 84 ALA A CA 1
ATOM 678 C C . ALA A 1 84 ? 11.793 -0.012 -12.973 1.00 81.38 84 ALA A C 1
ATOM 680 O O . ALA A 1 84 ? 12.331 0.539 -13.928 1.00 81.38 84 ALA A O 1
ATOM 681 N N . ALA A 1 85 ? 12.431 -0.186 -11.813 1.00 82.69 85 ALA A N 1
ATOM 682 C CA . ALA A 1 85 ? 13.800 0.264 -11.571 1.00 82.69 85 ALA A CA 1
ATOM 683 C C . ALA A 1 85 ? 14.840 -0.492 -12.418 1.00 82.69 85 ALA A C 1
ATOM 685 O O . ALA A 1 85 ? 15.834 0.103 -12.818 1.00 82.69 85 ALA A O 1
ATOM 686 N N . ILE A 1 86 ? 14.608 -1.777 -12.712 1.00 83.31 86 ILE A N 1
ATOM 687 C CA . ILE A 1 86 ? 15.489 -2.589 -13.572 1.00 83.31 86 ILE A CA 1
ATOM 688 C C . ILE A 1 86 ? 15.297 -2.239 -15.051 1.00 83.31 86 ILE A C 1
ATOM 690 O O . ILE A 1 86 ? 16.257 -2.179 -15.814 1.00 83.31 86 ILE A O 1
ATOM 694 N N . VAL A 1 87 ? 14.044 -2.068 -15.471 1.00 80.50 87 VAL A N 1
ATOM 695 C CA . VAL A 1 87 ? 13.685 -1.881 -16.880 1.00 80.50 87 VAL A CA 1
ATOM 696 C C . VAL A 1 87 ? 13.959 -0.456 -17.363 1.00 80.50 87 VAL A C 1
ATOM 698 O O . VAL A 1 87 ? 14.300 -0.259 -18.531 1.00 80.50 87 VAL A O 1
ATOM 701 N N . ASN A 1 88 ? 13.793 0.540 -16.494 1.00 75.81 88 ASN A N 1
ATOM 702 C CA . ASN A 1 88 ? 13.967 1.936 -16.869 1.00 75.81 88 ASN A CA 1
ATOM 703 C C . ASN A 1 88 ? 15.449 2.310 -16.911 1.00 75.81 88 ASN A C 1
ATOM 705 O O . ASN A 1 88 ? 16.210 2.040 -15.985 1.00 75.81 88 ASN A O 1
ATOM 709 N N . ASP A 1 89 ? 15.845 3.002 -17.977 1.00 72.94 89 ASP A N 1
ATOM 710 C CA . ASP A 1 89 ? 17.220 3.462 -18.137 1.00 72.94 89 ASP A CA 1
ATOM 711 C C . ASP A 1 89 ? 17.527 4.598 -17.147 1.00 72.94 89 ASP A C 1
ATOM 713 O O . ASP A 1 89 ? 16.910 5.670 -17.191 1.00 72.94 89 ASP A O 1
ATOM 717 N N . MET A 1 90 ? 18.482 4.370 -16.245 1.00 72.19 90 MET A N 1
ATOM 718 C CA . MET A 1 90 ? 18.906 5.350 -15.243 1.00 72.19 90 MET A CA 1
ATOM 719 C C . MET A 1 90 ? 19.843 6.425 -15.812 1.00 72.19 90 MET A C 1
ATOM 721 O O . MET A 1 90 ? 20.330 7.256 -15.057 1.00 72.19 90 MET A O 1
ATOM 725 N N . ILE A 1 91 ? 20.080 6.470 -17.126 1.00 74.38 91 ILE A N 1
ATOM 726 C CA . ILE A 1 91 ? 20.845 7.557 -17.755 1.00 74.38 91 ILE A CA 1
ATOM 727 C C . ILE A 1 91 ? 20.117 8.913 -17.679 1.00 74.38 91 ILE A C 1
ATOM 729 O O . ILE A 1 91 ? 20.748 9.970 -17.643 1.00 74.38 91 ILE A O 1
ATOM 733 N N . PHE A 1 92 ? 18.780 8.902 -17.634 1.00 72.56 92 PHE A N 1
ATOM 734 C CA . PHE A 1 92 ? 17.972 10.118 -17.580 1.00 72.56 92 PHE A CA 1
ATOM 735 C C . PHE A 1 92 ? 17.736 10.565 -16.133 1.00 72.56 92 PHE A C 1
ATOM 737 O O . PHE A 1 92 ? 17.193 9.819 -15.317 1.00 72.56 92 PHE A O 1
ATOM 744 N N . ALA A 1 93 ? 18.044 11.833 -15.839 1.00 73.25 93 ALA A N 1
ATOM 745 C CA . ALA A 1 93 ? 17.882 12.426 -14.506 1.00 73.25 93 ALA A CA 1
ATOM 746 C C . ALA A 1 93 ? 16.453 12.293 -13.941 1.00 73.25 93 ALA A C 1
ATOM 748 O O . ALA A 1 93 ? 16.280 12.086 -12.741 1.00 73.25 93 ALA A O 1
ATOM 749 N N . TYR A 1 94 ? 15.431 12.344 -14.803 1.00 78.56 94 TYR A N 1
ATOM 750 C CA . TYR A 1 94 ? 14.035 12.112 -14.418 1.00 78.56 94 TYR A CA 1
ATOM 751 C C . TYR A 1 94 ? 13.820 10.723 -13.794 1.00 78.56 94 TYR A C 1
ATOM 753 O O . TYR A 1 94 ? 13.199 10.615 -12.736 1.00 78.56 94 TYR A O 1
ATOM 761 N N . ASN A 1 95 ? 14.372 9.671 -14.411 1.00 78.19 95 ASN A N 1
ATOM 762 C CA . ASN A 1 95 ? 14.244 8.300 -13.920 1.00 78.19 95 ASN A CA 1
ATOM 763 C C . A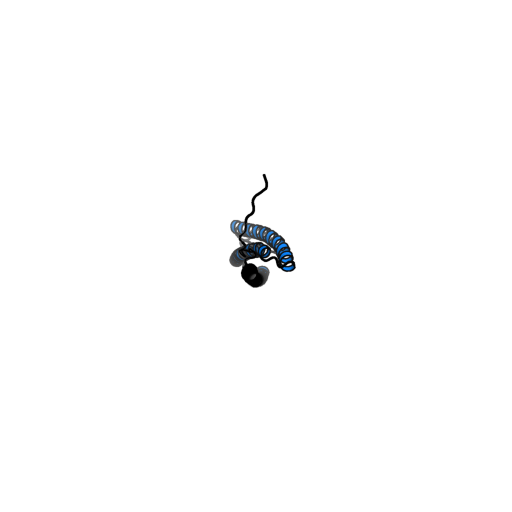SN A 1 95 ? 14.997 8.124 -12.596 1.00 78.19 95 ASN A C 1
ATOM 765 O O . ASN A 1 95 ? 14.474 7.511 -11.670 1.00 78.19 95 ASN A O 1
ATOM 769 N N . ILE A 1 96 ? 16.184 8.722 -12.459 1.00 80.56 96 ILE A N 1
ATOM 770 C CA . ILE A 1 96 ? 16.930 8.709 -11.192 1.00 80.56 96 ILE A CA 1
ATOM 771 C C . ILE A 1 96 ? 16.111 9.368 -10.074 1.00 80.56 96 ILE A C 1
ATOM 773 O O . ILE A 1 96 ? 15.910 8.764 -9.021 1.00 80.56 96 ILE A O 1
ATOM 777 N N . PHE A 1 97 ? 15.607 10.585 -10.300 1.00 83.69 97 PHE A N 1
ATOM 778 C CA . PHE A 1 97 ? 14.861 11.331 -9.285 1.00 83.69 97 PHE A CA 1
ATOM 779 C C . PHE A 1 97 ? 13.585 10.599 -8.863 1.00 83.69 97 PHE A C 1
ATOM 781 O O . PHE A 1 97 ? 13.322 10.429 -7.673 1.00 83.69 97 PHE A O 1
ATOM 788 N N . MET A 1 98 ? 12.823 10.097 -9.835 1.00 80.31 98 MET A N 1
ATOM 789 C CA . MET A 1 98 ? 11.617 9.330 -9.553 1.00 80.31 98 MET A CA 1
ATOM 790 C C . MET A 1 98 ? 11.933 8.040 -8.787 1.00 80.31 98 MET A C 1
ATOM 792 O O . MET A 1 98 ? 11.235 7.741 -7.822 1.00 80.31 98 MET A O 1
ATOM 796 N N . CYS A 1 99 ? 13.003 7.319 -9.138 1.00 84.75 99 CYS A N 1
ATOM 797 C CA . CYS A 1 99 ? 13.435 6.129 -8.404 1.00 84.75 99 CYS A CA 1
ATOM 798 C C . CYS A 1 99 ? 13.688 6.444 -6.921 1.00 84.75 99 CYS A C 1
ATOM 800 O O . CYS A 1 99 ? 13.131 5.786 -6.043 1.00 84.75 99 CYS A O 1
ATOM 802 N N . LEU A 1 100 ? 14.448 7.508 -6.639 1.00 87.62 100 LEU A N 1
ATOM 803 C CA . LEU A 1 100 ? 14.748 7.945 -5.273 1.00 87.62 100 LEU A CA 1
ATOM 804 C C . LEU A 1 100 ? 13.484 8.330 -4.491 1.00 87.62 100 LEU A C 1
ATOM 806 O O . LEU A 1 100 ? 13.313 7.891 -3.353 1.00 87.62 100 LEU A O 1
ATOM 810 N N . CYS A 1 101 ? 12.565 9.089 -5.095 1.00 87.94 101 CYS A N 1
ATOM 811 C CA . CYS A 1 101 ? 11.284 9.412 -4.461 1.00 87.94 101 CYS A CA 1
ATOM 812 C C . CYS A 1 101 ? 10.464 8.152 -4.148 1.00 87.94 101 CYS A C 1
ATOM 814 O O . CYS A 1 101 ? 9.875 8.047 -3.072 1.00 87.94 101 CYS A O 1
ATOM 816 N N . TRP A 1 102 ? 10.442 7.176 -5.058 1.00 86.44 102 TRP A N 1
ATOM 817 C CA . TRP A 1 102 ? 9.708 5.928 -4.852 1.00 86.44 102 TRP A CA 1
ATOM 818 C C . TRP A 1 102 ? 10.308 5.041 -3.765 1.00 86.44 102 TRP A C 1
ATOM 820 O O . TRP A 1 102 ? 9.540 4.390 -3.057 1.00 86.44 102 TRP A O 1
ATOM 830 N N . ILE A 1 103 ? 11.629 5.062 -3.566 1.00 89.31 103 ILE A N 1
ATOM 831 C CA . ILE A 1 103 ? 12.269 4.410 -2.413 1.00 89.31 103 ILE A CA 1
ATOM 832 C C . ILE A 1 103 ? 11.714 5.001 -1.116 1.00 89.31 103 ILE A C 1
ATOM 834 O O . ILE A 1 103 ? 11.238 4.256 -0.260 1.00 89.31 103 ILE A O 1
ATOM 838 N N . VAL A 1 104 ? 11.708 6.334 -0.994 1.00 91.94 104 VAL A N 1
ATOM 839 C CA . VAL A 1 104 ? 11.182 7.019 0.197 1.00 91.94 104 VAL A CA 1
ATOM 840 C C . VAL A 1 104 ? 9.714 6.657 0.421 1.00 91.94 104 VAL A C 1
ATOM 842 O O . VAL A 1 104 ? 9.349 6.254 1.522 1.00 91.94 104 VAL A O 1
ATOM 845 N N . PHE A 1 105 ? 8.878 6.702 -0.620 1.00 88.44 105 PHE A N 1
ATOM 846 C CA . PHE A 1 105 ? 7.463 6.342 -0.495 1.00 88.44 105 PHE A CA 1
ATOM 847 C C . PHE A 1 105 ? 7.233 4.880 -0.099 1.00 88.44 105 PHE A C 1
ATOM 849 O O . PHE A 1 105 ? 6.325 4.613 0.687 1.00 88.44 105 PHE A O 1
ATOM 856 N N . CYS A 1 106 ? 8.039 3.933 -0.589 1.00 89.56 106 CYS A N 1
ATOM 857 C CA . CYS A 1 106 ? 7.930 2.531 -0.180 1.00 89.56 106 CYS A CA 1
ATOM 858 C C . CYS A 1 106 ? 8.315 2.347 1.293 1.00 89.56 106 CYS A C 1
ATOM 860 O O . CYS A 1 106 ? 7.596 1.672 2.028 1.00 89.56 106 CYS A O 1
ATOM 862 N N . VAL A 1 107 ? 9.398 2.990 1.744 1.00 92.88 107 VAL A N 1
ATOM 863 C CA . VAL A 1 107 ? 9.848 2.930 3.144 1.00 92.88 107 VAL A CA 1
ATOM 864 C C . VAL A 1 107 ? 8.815 3.562 4.076 1.00 92.88 107 VAL A C 1
ATOM 866 O O . VAL A 1 107 ? 8.411 2.937 5.055 1.00 92.88 107 VAL A O 1
ATOM 869 N N . THR A 1 108 ? 8.328 4.765 3.760 1.00 92.62 108 THR A N 1
ATOM 870 C CA . THR A 1 108 ? 7.271 5.423 4.542 1.00 92.62 108 THR A CA 1
ATOM 871 C C . THR A 1 108 ? 5.976 4.611 4.526 1.00 92.62 108 THR A C 1
ATOM 873 O O . THR A 1 108 ? 5.317 4.502 5.556 1.00 92.62 108 THR A O 1
ATOM 876 N N . GLY A 1 109 ? 5.624 3.997 3.392 1.00 91.56 109 GLY A N 1
ATOM 877 C CA . GLY A 1 109 ? 4.463 3.115 3.281 1.00 91.56 109 GLY A CA 1
ATOM 878 C C . GLY A 1 109 ? 4.573 1.888 4.187 1.00 91.56 109 GLY A C 1
ATOM 879 O O . GLY A 1 109 ? 3.658 1.614 4.959 1.00 91.56 109 GLY A O 1
ATOM 880 N N . MET A 1 110 ? 5.709 1.187 4.157 1.00 92.81 110 MET A N 1
ATOM 881 C CA . MET A 1 110 ? 5.978 0.065 5.062 1.00 92.81 110 MET A CA 1
ATOM 882 C C . MET A 1 110 ? 5.934 0.488 6.531 1.00 92.81 110 MET A C 1
ATOM 884 O O . MET A 1 110 ? 5.322 -0.195 7.348 1.00 92.81 110 MET A O 1
ATOM 888 N N . TYR A 1 111 ? 6.549 1.624 6.864 1.00 93.44 111 TYR A N 1
ATOM 889 C CA . TYR A 1 111 ? 6.533 2.158 8.221 1.00 93.44 111 TYR A CA 1
ATOM 890 C C . TYR A 1 111 ? 5.107 2.475 8.694 1.00 93.44 111 TYR A C 1
ATOM 892 O O . TYR A 1 111 ? 4.721 2.071 9.787 1.00 93.44 111 TYR A O 1
ATOM 900 N N . GLY A 1 112 ? 4.293 3.122 7.855 1.00 91.62 112 GLY A N 1
ATOM 901 C CA . GLY A 1 112 ? 2.891 3.408 8.164 1.00 91.62 112 GLY A CA 1
ATOM 902 C C . GLY A 1 112 ? 2.058 2.143 8.379 1.00 91.62 112 GLY A C 1
ATOM 903 O O . GLY A 1 112 ? 1.236 2.098 9.293 1.00 91.62 112 GLY A O 1
ATOM 904 N N . TRP A 1 113 ? 2.304 1.089 7.595 1.00 94.06 113 TRP A N 1
ATOM 905 C CA . TRP A 1 113 ? 1.654 -0.207 7.798 1.00 94.06 113 TRP A CA 1
ATOM 906 C C . TRP A 1 113 ? 2.033 -0.838 9.144 1.00 94.06 113 TRP A C 1
ATOM 908 O O . TRP A 1 113 ? 1.150 -1.270 9.884 1.00 94.06 113 TRP A O 1
ATOM 918 N N . LEU A 1 114 ? 3.325 -0.832 9.494 1.00 93.25 114 LEU A N 1
ATOM 919 C CA . LEU A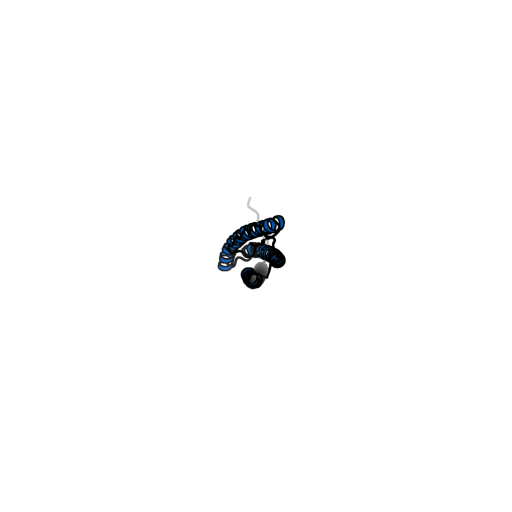 1 114 ? 3.812 -1.337 10.781 1.00 93.25 114 LEU A CA 1
ATOM 920 C C . LEU A 1 114 ? 3.250 -0.548 11.969 1.00 93.25 114 LEU A C 1
ATOM 922 O O . LEU A 1 114 ? 2.911 -1.147 12.984 1.00 93.25 114 LEU A O 1
ATOM 926 N N . LEU A 1 115 ? 3.112 0.774 11.841 1.00 93.31 115 LEU A N 1
ATOM 927 C CA . LEU A 1 115 ? 2.531 1.625 12.880 1.00 93.31 115 LEU A CA 1
ATOM 928 C C . LEU A 1 115 ? 1.080 1.215 13.163 1.00 93.31 115 LEU A C 1
ATOM 930 O O . LEU A 1 115 ? 0.725 0.923 14.303 1.00 93.31 115 LEU A O 1
ATOM 934 N N . VAL A 1 116 ? 0.244 1.131 12.125 1.00 92.00 116 VAL A N 1
ATOM 935 C CA . VAL A 1 116 ? -1.161 0.725 12.289 1.00 92.00 116 VAL A CA 1
ATOM 936 C C . VAL A 1 116 ? -1.265 -0.716 12.792 1.00 92.00 116 VAL A C 1
ATOM 938 O O . VAL A 1 116 ? -2.159 -1.018 13.578 1.00 92.00 116 VAL A O 1
ATOM 941 N N . TYR A 1 117 ? -0.340 -1.595 12.397 1.00 91.94 117 TYR A N 1
ATOM 942 C CA . TYR A 1 117 ? -0.263 -2.945 12.948 1.00 91.94 117 TYR A CA 1
ATOM 943 C C . TYR A 1 117 ? 0.054 -2.950 14.449 1.00 91.94 117 TYR A C 1
ATOM 945 O O . TYR A 1 117 ? -0.600 -3.665 15.203 1.00 91.94 117 TYR A O 1
ATOM 953 N N . SER A 1 118 ? 1.003 -2.123 14.898 1.00 92.19 118 SER A N 1
ATOM 954 C CA . SER A 1 118 ? 1.315 -1.953 16.323 1.00 92.19 118 SER A CA 1
ATOM 955 C C . SER A 1 118 ? 0.088 -1.478 17.101 1.00 92.19 118 SER A C 1
ATOM 957 O O . SER A 1 118 ? -0.282 -2.085 18.101 1.00 92.19 118 SER A O 1
ATOM 959 N N . LEU A 1 119 ? -0.603 -0.457 16.587 1.00 89.00 119 LEU A N 1
ATOM 960 C CA . LEU A 1 119 ? -1.817 0.081 17.204 1.00 89.00 119 LEU A CA 1
ATOM 961 C C . LEU A 1 119 ? -2.955 -0.951 17.247 1.00 89.00 119 LEU A C 1
ATOM 963 O O . LEU A 1 119 ? -3.701 -1.022 18.220 1.00 89.00 119 LEU A O 1
ATOM 967 N N . TYR A 1 120 ? -3.078 -1.781 16.209 1.00 88.69 120 TYR A N 1
ATOM 968 C CA . TYR A 1 120 ? -4.028 -2.890 16.194 1.00 88.69 120 TYR A CA 1
ATOM 969 C C . TYR A 1 120 ? -3.737 -3.909 17.304 1.00 88.69 120 TYR A C 1
ATOM 971 O O . TYR A 1 120 ? -4.666 -4.341 17.986 1.00 88.69 120 TYR A O 1
ATOM 979 N N . LEU A 1 121 ? -2.468 -4.278 17.511 1.00 88.12 121 LEU A N 1
ATOM 980 C CA . LEU A 1 121 ? -2.075 -5.205 18.576 1.00 88.12 121 LEU A CA 1
ATOM 981 C C . LEU A 1 121 ? -2.377 -4.641 19.967 1.00 88.12 121 LEU A C 1
ATOM 983 O O . LEU A 1 121 ? -2.905 -5.371 20.801 1.00 88.12 121 LEU A O 1
ATOM 987 N N . GLU A 1 122 ? -2.100 -3.356 20.194 1.00 88.38 122 GLU A N 1
ATOM 988 C CA . GLU A 1 122 ? -2.394 -2.676 21.462 1.00 88.38 122 GLU A CA 1
ATOM 989 C C . GLU A 1 122 ? -3.896 -2.672 21.776 1.00 88.38 122 GLU A C 1
ATOM 991 O O . GLU A 1 122 ? -4.293 -3.044 22.880 1.00 88.38 122 GLU A O 1
ATOM 996 N N . LEU A 1 123 ? -4.747 -2.335 20.797 1.00 85.25 123 LEU A N 1
ATOM 997 C CA . LEU A 1 123 ? -6.204 -2.396 20.971 1.00 85.25 123 LEU A CA 1
ATOM 998 C C . LEU A 1 123 ? -6.679 -3.822 21.278 1.00 85.25 123 LEU A C 1
ATOM 1000 O O . LEU A 1 123 ? -7.487 -4.028 22.179 1.00 85.25 123 LEU A O 1
ATOM 1004 N N . SER A 1 124 ? -6.147 -4.804 20.547 1.00 84.88 124 SER A N 1
ATOM 1005 C CA . SER A 1 124 ? -6.516 -6.215 20.710 1.00 84.88 124 SER A CA 1
ATOM 1006 C C . SER A 1 124 ? -6.164 -6.749 22.100 1.00 84.88 124 SER A C 1
ATOM 1008 O O . SER A 1 124 ? -6.858 -7.615 22.633 1.00 84.88 124 SER A O 1
ATOM 1010 N N . ASP A 1 125 ? -5.054 -6.286 22.676 1.00 84.75 125 ASP A N 1
ATOM 1011 C CA . ASP A 1 125 ? -4.627 -6.696 24.012 1.00 84.75 125 ASP A CA 1
ATOM 1012 C C . ASP A 1 125 ? -5.508 -6.064 25.098 1.00 84.75 125 ASP A C 1
ATOM 1014 O O . ASP A 1 125 ? -5.959 -6.756 26.013 1.00 84.75 125 ASP A O 1
ATOM 1018 N N . LEU A 1 126 ? -5.867 -4.784 24.938 1.00 82.62 126 LEU A N 1
ATOM 1019 C CA . LEU A 1 126 ? -6.807 -4.104 25.831 1.00 82.62 126 LEU A CA 1
ATOM 1020 C C . LEU A 1 126 ? -8.182 -4.780 25.849 1.00 82.62 126 LEU A C 1
ATOM 1022 O O . LEU A 1 126 ? -8.699 -5.065 26.928 1.00 82.62 126 LEU A O 1
ATOM 1026 N N . THR A 1 127 ? -8.745 -5.114 24.684 1.00 81.69 127 THR A N 1
ATOM 1027 C CA . THR A 1 127 ? -10.047 -5.797 24.604 1.00 81.69 127 THR A CA 1
ATOM 1028 C C . THR A 1 127 ? -10.013 -7.174 25.275 1.00 81.69 127 THR A C 1
ATOM 1030 O O . THR A 1 127 ? -10.952 -7.551 25.973 1.00 81.69 127 THR A O 1
ATOM 1033 N N . LYS A 1 128 ? -8.906 -7.921 25.156 1.00 80.19 128 LYS A N 1
ATOM 1034 C CA . LYS A 1 128 ? -8.747 -9.214 25.847 1.00 80.19 128 LYS A CA 1
ATOM 1035 C C . LYS A 1 128 ? -8.659 -9.067 27.363 1.00 80.19 128 LYS A C 1
ATOM 1037 O O . LYS A 1 128 ? -9.197 -9.906 28.086 1.00 80.19 128 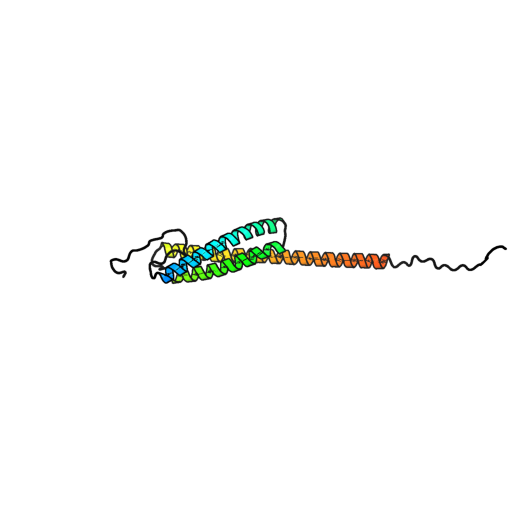LYS A O 1
ATOM 1042 N N . LEU A 1 129 ? -7.964 -8.041 27.849 1.00 81.25 129 LEU A N 1
ATOM 1043 C CA . LEU A 1 129 ? -7.865 -7.754 29.280 1.00 81.25 129 LEU A CA 1
ATOM 1044 C C . LEU A 1 129 ? -9.220 -7.330 29.856 1.00 81.25 129 LEU A C 1
ATOM 1046 O O . LEU A 1 129 ? -9.582 -7.782 30.943 1.00 81.25 129 LEU A O 1
ATOM 1050 N N . GLU A 1 130 ? -9.981 -6.525 29.116 1.00 81.94 130 GLU A N 1
ATOM 1051 C CA . GLU A 1 130 ? -11.347 -6.133 29.464 1.00 81.94 130 GLU A CA 1
ATOM 1052 C C . GLU A 1 130 ? -12.282 -7.350 29.541 1.00 81.94 130 GLU A C 1
ATOM 1054 O O . GLU A 1 130 ? -12.932 -7.558 30.568 1.00 81.94 130 GLU A O 1
ATOM 1059 N N . ASP A 1 131 ? -12.280 -8.218 28.525 1.00 80.38 131 ASP A N 1
ATOM 1060 C CA . ASP A 1 131 ? -13.074 -9.454 28.522 1.00 80.38 131 ASP A CA 1
ATOM 1061 C C . ASP A 1 131 ? -12.697 -10.374 29.694 1.00 80.38 131 ASP A C 1
ATOM 1063 O O . ASP A 1 131 ? -13.564 -10.937 30.370 1.00 80.38 131 ASP A O 1
ATOM 1067 N N . LEU A 1 132 ? -11.402 -10.503 29.999 1.00 79.69 132 LEU A N 1
ATOM 1068 C CA . LEU A 1 132 ? -10.930 -11.300 31.130 1.00 79.69 132 LEU A CA 1
ATOM 1069 C C . LEU A 1 132 ? -11.390 -10.701 32.466 1.00 79.69 132 LEU A C 1
ATOM 1071 O O . LEU A 1 132 ? -11.824 -11.443 33.353 1.00 79.69 132 LEU A O 1
ATOM 1075 N N . ALA A 1 133 ? -11.342 -9.377 32.618 1.00 77.19 133 ALA A N 1
ATOM 1076 C CA . ALA A 1 133 ? -11.829 -8.687 33.807 1.00 77.19 133 ALA A CA 1
ATOM 1077 C C . ALA A 1 133 ? -13.348 -8.850 33.978 1.00 77.19 133 ALA A C 1
ATOM 1079 O O . ALA A 1 133 ? -13.803 -9.197 35.072 1.00 77.19 133 ALA A O 1
ATOM 1080 N N . HIS A 1 134 ? -14.127 -8.698 32.903 1.00 78.00 134 HIS A N 1
ATOM 1081 C CA . HIS A 1 134 ? -15.570 -8.934 32.915 1.00 78.00 134 HIS A CA 1
ATOM 1082 C C . HIS A 1 134 ? -15.916 -10.377 33.284 1.00 78.00 134 HIS A C 1
ATOM 1084 O O . HIS A 1 134 ? -16.792 -10.603 34.123 1.00 78.00 134 HIS A O 1
ATOM 1090 N N . LEU A 1 135 ? -15.192 -11.360 32.743 1.00 75.88 135 LEU A N 1
ATOM 1091 C CA . LEU A 1 135 ? -15.366 -12.766 33.106 1.00 75.88 135 LEU A CA 1
ATOM 1092 C C . LEU A 1 135 ? -15.041 -13.017 34.582 1.00 75.88 135 LEU A C 1
ATOM 1094 O O . LEU A 1 135 ? -15.788 -13.715 35.269 1.00 75.88 135 LEU A O 1
ATOM 1098 N N . ARG A 1 136 ? -13.962 -12.430 35.113 1.00 73.38 136 ARG A N 1
ATOM 1099 C CA . ARG A 1 136 ? -13.590 -12.563 36.532 1.00 73.38 136 ARG A CA 1
ATOM 1100 C C . ARG A 1 136 ? -14.606 -11.902 37.458 1.00 73.38 136 ARG A C 1
ATOM 1102 O O . ARG A 1 136 ? -14.977 -12.505 38.464 1.00 73.38 136 ARG A O 1
ATOM 1109 N N . MET A 1 137 ? -15.098 -10.715 37.112 1.00 70.81 137 MET A N 1
ATOM 1110 C CA . MET A 1 137 ? -16.125 -10.011 37.879 1.00 70.81 137 MET A CA 1
ATOM 1111 C C . MET A 1 137 ? -17.471 -10.746 37.832 1.00 70.81 137 MET A C 1
ATOM 1113 O O . MET A 1 137 ? -18.094 -10.926 38.873 1.00 70.81 137 MET A O 1
ATOM 1117 N N . GLY A 1 138 ? -17.889 -11.255 36.669 1.00 69.69 138 GLY A N 1
ATOM 1118 C CA . GLY A 1 138 ? -19.090 -12.086 36.529 1.00 69.69 138 GLY A CA 1
ATOM 1119 C C . GLY A 1 138 ? -18.984 -13.420 37.275 1.00 69.69 138 GLY A C 1
ATOM 1120 O O . GLY A 1 138 ? -19.946 -13.874 37.898 1.00 69.69 138 GLY A O 1
ATOM 1121 N N . THR A 1 139 ? -17.794 -14.022 37.304 1.00 67.44 139 THR A N 1
ATOM 1122 C CA . THR A 1 139 ? -17.527 -15.232 38.096 1.00 67.44 139 THR A CA 1
ATOM 1123 C C . THR A 1 139 ? -17.592 -14.935 39.596 1.00 67.44 139 THR A C 1
ATOM 1125 O O . THR A 1 139 ? -18.203 -15.687 40.344 1.00 67.44 139 THR A O 1
ATOM 1128 N N . MET A 1 140 ? -17.030 -13.816 40.063 1.00 60.69 140 MET A N 1
ATOM 1129 C CA . MET A 1 140 ? -17.124 -13.422 41.475 1.00 60.69 140 MET A CA 1
ATOM 1130 C C . MET A 1 140 ? -18.541 -12.993 41.876 1.00 60.69 140 MET A C 1
ATOM 1132 O O . MET A 1 140 ? -18.970 -13.294 42.986 1.00 60.69 140 MET A O 1
ATOM 1136 N N . ALA A 1 141 ? -19.297 -12.359 40.978 1.00 60.03 141 ALA A N 1
ATOM 1137 C CA . ALA A 1 141 ? -20.703 -12.034 41.197 1.00 60.03 141 ALA A CA 1
ATOM 1138 C C . ALA A 1 141 ? -21.576 -13.296 41.277 1.00 60.03 141 ALA A C 1
ATOM 1140 O O . ALA A 1 141 ? -22.416 -13.398 42.167 1.00 60.03 141 ALA A O 1
ATOM 1141 N N . SER A 1 142 ? -21.348 -14.284 40.406 1.00 59.19 142 SER A N 1
ATOM 1142 C CA . SER A 1 142 ? -22.052 -15.573 40.465 1.00 59.19 142 SER A CA 1
ATOM 1143 C C . SER A 1 142 ? -21.632 -16.418 41.671 1.00 59.19 142 SER A C 1
ATOM 1145 O O . SER A 1 142 ? -22.497 -17.009 42.311 1.00 59.19 142 SER A O 1
ATOM 1147 N N . LEU A 1 143 ? -20.352 -16.422 42.062 1.00 57.78 143 LEU A N 1
ATOM 1148 C CA . LEU A 1 143 ? -19.881 -17.033 43.314 1.00 57.78 143 LEU A CA 1
ATOM 1149 C C . LEU A 1 143 ? -20.493 -16.360 44.546 1.00 57.78 143 LEU A C 1
ATOM 1151 O O . LEU A 1 143 ? -20.948 -17.060 45.443 1.00 57.78 143 LEU A O 1
ATOM 1155 N N . ASN A 1 144 ? -20.565 -15.027 44.586 1.00 58.16 144 ASN A N 1
ATOM 1156 C CA . ASN A 1 144 ? -21.208 -14.298 45.678 1.00 58.16 144 ASN A CA 1
ATOM 1157 C C . ASN A 1 144 ? -22.725 -14.549 45.714 1.00 58.16 144 ASN A C 1
ATOM 1159 O O . ASN A 1 144 ? -23.281 -14.756 46.784 1.00 58.16 144 ASN A O 1
ATOM 1163 N N . ALA A 1 145 ? -23.398 -14.626 44.563 1.00 56.53 145 ALA A N 1
ATOM 1164 C CA . ALA A 1 145 ? -24.807 -15.021 44.488 1.00 56.53 145 ALA A CA 1
ATOM 1165 C C . ALA A 1 145 ? -25.032 -16.479 44.933 1.00 56.53 145 ALA A C 1
ATOM 1167 O O . ALA A 1 145 ? -26.035 -16.781 45.575 1.00 56.53 145 ALA A O 1
ATOM 1168 N N . SER A 1 146 ? -24.078 -17.371 44.658 1.00 55.72 146 SER A N 1
ATOM 1169 C CA . SER A 1 146 ? -24.122 -18.774 45.087 1.00 55.72 146 SER A CA 1
ATOM 1170 C C . SER A 1 146 ? -23.863 -18.920 46.594 1.00 55.72 146 SER A C 1
ATOM 1172 O O . SER A 1 146 ? -24.542 -19.705 47.249 1.00 55.72 146 SER A O 1
ATOM 1174 N N . LEU A 1 147 ? -22.939 -18.135 47.167 1.00 52.69 147 LEU A N 1
ATOM 1175 C CA . LEU A 1 147 ? -22.648 -18.108 48.609 1.00 52.69 147 LEU A CA 1
ATOM 1176 C C . LEU A 1 147 ? -23.723 -17.368 49.425 1.00 52.69 147 LEU A C 1
ATOM 1178 O O . LEU A 1 147 ? -24.030 -17.771 50.543 1.00 52.69 147 LEU A O 1
ATOM 1182 N N . ALA A 1 148 ? -24.304 -16.292 48.890 1.00 53.19 148 ALA A N 1
ATOM 1183 C CA . ALA A 1 148 ? -25.364 -15.524 49.549 1.00 53.19 148 ALA A CA 1
ATOM 1184 C C . ALA A 1 148 ? -26.764 -16.139 49.350 1.00 53.19 148 ALA A C 1
ATOM 1186 O O . ALA A 1 148 ? -27.682 -15.832 50.110 1.00 53.19 148 ALA A O 1
ATOM 1187 N N . GLY A 1 149 ? -26.928 -17.015 48.352 1.00 50.72 149 GLY A N 1
ATOM 1188 C CA . GLY A 1 149 ? -28.177 -17.703 48.016 1.00 50.72 149 GLY A CA 1
ATOM 1189 C C . GLY A 1 149 ? -28.294 -19.138 48.538 1.00 50.72 149 GLY A C 1
ATOM 1190 O O . GLY A 1 149 ? -29.361 -19.731 48.422 1.00 50.72 149 GLY A O 1
ATOM 1191 N N . SER A 1 150 ? -27.253 -19.711 49.154 1.00 48.09 150 SER A N 1
ATOM 1192 C CA . SER A 1 150 ? -27.301 -21.071 49.714 1.00 48.09 150 SER A CA 1
ATOM 1193 C C . SER A 1 150 ? -27.901 -21.145 51.122 1.00 48.09 150 SER A C 1
ATOM 1195 O O . SER A 1 150 ? -27.662 -22.120 51.834 1.00 48.09 150 SER A O 1
ATOM 1197 N N . ARG A 1 151 ? -28.657 -20.131 51.567 1.00 51.75 151 ARG A N 1
ATOM 1198 C CA . ARG A 1 151 ? -29.517 -20.272 52.748 1.00 51.75 151 ARG A CA 1
ATOM 1199 C C . ARG A 1 151 ? -30.765 -21.044 52.315 1.00 51.75 151 ARG A C 1
ATOM 1201 O O . ARG A 1 151 ? -31.566 -20.485 51.570 1.00 51.75 151 ARG A O 1
ATOM 1208 N N . PRO A 1 152 ? -30.973 -22.292 52.773 1.00 48.88 152 PRO A N 1
ATOM 1209 C CA . PRO A 1 152 ? -32.222 -22.990 52.526 1.00 48.88 152 PRO A CA 1
ATOM 1210 C C . PRO A 1 152 ? -33.320 -22.234 53.278 1.00 48.88 152 PRO A C 1
ATOM 1212 O O . PRO A 1 152 ? -33.423 -22.323 54.498 1.00 48.88 152 PRO A O 1
ATOM 1215 N N . THR A 1 153 ? -34.145 -21.465 52.577 1.00 55.84 153 THR A N 1
ATOM 1216 C CA . THR A 1 153 ? -35.420 -20.972 53.111 1.00 55.84 153 THR A CA 1
ATOM 1217 C C . THR A 1 153 ? -36.498 -22.020 52.851 1.00 55.84 153 THR A C 1
ATOM 1219 O O . THR A 1 153 ? -37.473 -21.782 52.149 1.00 55.84 153 THR A O 1
ATOM 1222 N N . THR A 1 154 ? -36.319 -23.214 53.418 1.00 53.03 154 THR A N 1
ATOM 1223 C CA . THR A 1 154 ? -37.425 -24.154 53.633 1.00 53.03 154 THR A CA 1
ATOM 1224 C C . THR A 1 154 ? -37.596 -24.339 55.139 1.00 53.03 154 THR A C 1
ATOM 1226 O O . THR A 1 154 ? -36.704 -24.873 55.800 1.00 53.03 154 THR A O 1
ATOM 1229 N N . PRO A 1 155 ? -38.706 -23.864 55.731 1.00 44.50 155 PRO A N 1
ATOM 1230 C CA . PRO A 1 155 ? -38.990 -24.113 57.130 1.00 44.50 155 PRO A CA 1
ATOM 1231 C C . PRO A 1 155 ? -39.479 -25.557 57.260 1.00 44.50 155 PRO A C 1
ATOM 1233 O O . PRO A 1 155 ? -40.665 -25.837 57.133 1.00 44.50 155 PRO A O 1
ATOM 1236 N N . HIS A 1 156 ? -38.572 -26.493 57.527 1.00 45.25 156 HIS A N 1
ATOM 1237 C CA . HIS A 1 156 ? -38.949 -27.747 58.176 1.00 45.25 156 HIS A CA 1
ATOM 1238 C C . HIS A 1 156 ? -38.606 -27.675 59.664 1.00 45.25 156 HIS A C 1
ATOM 1240 O O . HIS A 1 156 ? -37.697 -28.329 60.163 1.00 45.25 156 HIS A O 1
ATOM 1246 N N . SER A 1 157 ? -39.375 -26.849 60.377 1.00 41.44 157 SER A N 1
ATOM 1247 C CA . SER A 1 157 ? -39.601 -27.005 61.810 1.00 41.44 157 SER A CA 1
ATOM 1248 C C . SER A 1 157 ? -40.813 -27.917 62.009 1.00 41.44 157 SER A C 1
ATOM 1250 O O . SER A 1 157 ? -41.941 -27.574 61.664 1.00 41.44 157 SER A O 1
ATOM 1252 N N . THR A 1 158 ? -40.544 -29.096 62.546 1.00 50.50 158 THR A N 1
ATOM 1253 C CA . THR A 1 158 ? -41.476 -30.079 63.104 1.00 50.50 158 THR A CA 1
ATOM 1254 C C . THR A 1 158 ? -42.574 -29.469 63.987 1.00 50.50 158 THR A C 1
ATOM 1256 O O . THR A 1 158 ? -42.232 -28.893 65.015 1.00 50.50 158 THR A O 1
ATOM 1259 N N . VAL A 1 159 ? -43.860 -29.710 63.681 1.00 38.97 159 VAL A N 1
ATOM 1260 C CA . VAL A 1 159 ? -44.938 -29.909 64.677 1.00 38.97 159 VAL A CA 1
ATOM 1261 C C . VAL A 1 159 ? -45.971 -30.899 64.119 1.00 38.97 159 VAL A C 1
ATOM 1263 O O . VAL A 1 159 ? -46.560 -30.686 63.064 1.00 38.97 159 VAL A O 1
ATOM 1266 N N . SER A 1 160 ? -46.160 -31.992 64.856 1.00 50.56 160 SER A N 1
ATOM 1267 C CA . SER A 1 160 ? -47.255 -32.956 64.749 1.00 50.56 160 SER A CA 1
ATOM 1268 C C . SER A 1 160 ? -48.478 -32.428 65.504 1.00 50.56 160 SER A C 1
ATOM 1270 O O . SER A 1 160 ? -48.297 -31.992 66.637 1.00 50.56 160 SER A O 1
ATOM 1272 N N . THR A 1 161 ? -49.676 -32.498 64.906 1.00 47.00 161 THR A N 1
ATOM 1273 C CA . THR A 1 161 ? -50.940 -32.963 65.529 1.00 47.00 161 THR A CA 1
ATOM 1274 C C . THR A 1 161 ? -52.094 -32.908 64.513 1.00 47.00 161 THR A C 1
ATOM 1276 O O . THR A 1 161 ? -52.403 -31.861 63.950 1.00 47.00 161 THR A O 1
ATOM 1279 N N . MET A 1 162 ? -52.753 -34.051 64.284 1.00 48.16 162 MET A N 1
ATOM 1280 C CA . MET A 1 162 ? -54.096 -34.115 63.677 1.00 48.16 162 MET A CA 1
ATOM 1281 C C . MET A 1 162 ? -55.096 -33.324 64.549 1.00 48.16 162 MET A C 1
ATOM 1283 O O . MET A 1 162 ? -54.916 -33.265 65.767 1.00 48.16 162 MET A O 1
ATOM 1287 N N . PRO A 1 163 ? -56.168 -32.761 63.964 1.00 45.47 163 PRO A N 1
ATOM 1288 C CA . PRO A 1 163 ? -57.418 -33.521 63.912 1.00 45.47 163 PRO A CA 1
ATOM 1289 C C . PRO A 1 163 ? -58.145 -33.370 62.565 1.00 45.47 163 PRO A C 1
ATOM 1291 O O . PRO A 1 163 ? -58.380 -32.266 62.079 1.00 45.47 163 PRO A O 1
ATOM 1294 N N . ALA A 1 164 ? -58.535 -34.497 61.972 1.00 45.75 164 ALA A N 1
ATOM 1295 C CA . ALA A 1 164 ? -59.486 -34.518 60.868 1.00 45.75 164 ALA A CA 1
ATOM 1296 C C . ALA A 1 164 ? -60.921 -34.471 61.432 1.00 45.75 164 ALA A C 1
ATOM 1298 O O . ALA A 1 164 ? -61.262 -35.290 62.281 1.00 45.75 164 ALA A O 1
ATOM 1299 N N . SER A 1 165 ? -61.691 -33.469 60.985 1.00 40.38 165 SER A N 1
ATOM 1300 C CA . SER A 1 165 ? -63.147 -33.457 60.705 1.00 40.38 165 SER A CA 1
ATOM 1301 C C . SER A 1 165 ? -64.037 -34.436 61.496 1.00 40.38 165 SER A C 1
ATOM 1303 O O . SER A 1 165 ? -63.921 -35.645 61.345 1.00 40.38 165 SER A O 1
ATOM 1305 N N . GLN A 1 166 ? -64.957 -33.977 62.352 1.00 38.84 166 GLN A N 1
ATOM 1306 C CA . GLN A 1 166 ? -66.328 -33.583 61.958 1.00 38.84 166 GLN A CA 1
ATOM 1307 C C . GLN A 1 166 ? -66.918 -34.438 60.819 1.00 38.84 166 GLN A C 1
ATOM 1309 O O . GLN A 1 166 ? -66.740 -34.095 59.652 1.00 38.84 166 GLN A O 1
ATOM 1314 N N . ILE A 1 167 ? -67.589 -35.542 61.170 1.00 41.62 167 ILE A N 1
ATOM 1315 C CA . ILE A 1 167 ? -69.036 -35.846 61.026 1.00 41.62 167 ILE A CA 1
ATOM 1316 C C . ILE A 1 167 ? -69.284 -37.205 61.692 1.00 41.62 167 ILE A C 1
ATOM 1318 O O . ILE A 1 167 ? -68.499 -38.140 61.421 1.00 41.62 167 ILE A O 1
#

Secondary structure (DSSP, 8-state):
-PPTT--------S-TT----S-HHHHHHHHHHHHHHHHHHHHHHHHHHHHHHHHHTT-GGGTHHHHHHHHHHHHHHHHHHHHHHHHS-TTSHHHHHHHHHHHHHHHHHHHHHHHHHHHHHHHHHHHHHHHHHHHHHHHHHHHHHHHHH------------------

Radius of gyration: 34.34 Å; chains: 1; bounding box: 93×48×103 Å

Foldseek 3Di:
DDDPPQDQPDPPDDDLLDDFRDDPVLNVVSVVLVVVLVVLVVQLVVLVVQCVVCVVVLPLVSLVSNLVSLVVSLVSLVVSLVSSLVRDDPPDPVSVVNNVVSVVVSVVSVVVSVVSVVVSVVSVVVVVVVVVVVVVVVVVVVVVCVVVVPPPPDPPDDDDDDDDDDD